Protein AF-A0A529XQT9-F1 (afdb_monomer)

pLDDT: mean 90.47, std 11.79, range [40.88, 98.5]

Structure (mmCIF, N/CA/C/O backbone):
data_AF-A0A529XQT9-F1
#
_entry.id   AF-A0A529XQT9-F1
#
loop_
_atom_site.group_PDB
_atom_site.id
_atom_site.type_symbol
_atom_site.label_atom_id
_atom_site.label_alt_id
_atom_site.label_comp_id
_atom_site.label_asym_id
_atom_site.label_entity_id
_atom_site.label_seq_id
_atom_site.pdbx_PDB_ins_code
_atom_site.Cartn_x
_atom_site.Cartn_y
_atom_site.Cartn_z
_atom_site.occupancy
_atom_site.B_iso_or_equiv
_atom_site.auth_seq_id
_atom_site.auth_comp_id
_atom_site.auth_asym_id
_atom_site.auth_atom_id
_atom_site.pdbx_PDB_model_num
ATOM 1 N N . MET A 1 1 ? 36.923 -9.780 -28.308 1.00 40.88 1 MET A N 1
ATOM 2 C CA . MET A 1 1 ? 36.149 -8.738 -27.599 1.00 40.88 1 MET A CA 1
ATOM 3 C C . MET A 1 1 ? 34.704 -8.839 -28.061 1.00 40.88 1 MET A C 1
ATOM 5 O O . MET A 1 1 ? 34.413 -8.481 -29.191 1.00 40.88 1 MET A O 1
ATOM 9 N N . THR A 1 2 ? 33.818 -9.431 -27.264 1.00 47.91 2 THR A N 1
ATOM 10 C CA . THR A 1 2 ? 32.386 -9.520 -27.591 1.00 47.91 2 THR A CA 1
ATOM 11 C C . THR A 1 2 ? 31.731 -8.163 -27.354 1.00 47.91 2 THR A C 1
ATOM 13 O O . THR A 1 2 ? 31.736 -7.669 -26.229 1.00 47.91 2 THR A O 1
ATOM 16 N N . ALA A 1 3 ? 31.199 -7.549 -28.412 1.00 61.31 3 ALA A N 1
ATOM 17 C CA . ALA A 1 3 ? 30.461 -6.295 -28.323 1.00 61.31 3 ALA A CA 1
ATOM 18 C C . ALA A 1 3 ? 29.233 -6.469 -27.410 1.00 61.31 3 ALA A C 1
ATOM 20 O O . ALA A 1 3 ? 28.423 -7.374 -27.623 1.00 61.31 3 ALA A O 1
ATOM 21 N N . GLN A 1 4 ? 29.096 -5.619 -26.387 1.00 67.25 4 GLN A N 1
ATOM 22 C CA . GLN A 1 4 ? 27.884 -5.571 -25.569 1.00 67.25 4 GLN A CA 1
ATOM 23 C C . GLN A 1 4 ? 26.708 -5.144 -26.451 1.00 67.25 4 GLN A C 1
ATOM 25 O O . GLN A 1 4 ? 26.702 -4.058 -27.028 1.00 67.25 4 GLN A O 1
ATOM 30 N N . LYS A 1 5 ? 25.709 -6.019 -26.565 1.00 73.88 5 LYS A N 1
ATOM 31 C CA . LYS A 1 5 ? 24.463 -5.729 -27.275 1.00 73.88 5 LYS A CA 1
ATOM 32 C C . LYS A 1 5 ? 23.678 -4.681 -26.465 1.00 73.88 5 LYS A C 1
ATOM 34 O O . LYS A 1 5 ? 23.546 -4.865 -25.252 1.00 73.88 5 LYS A O 1
ATOM 39 N N . PRO A 1 6 ? 23.165 -3.600 -27.080 1.00 77.62 6 PRO A N 1
ATOM 40 C CA . PRO A 1 6 ? 22.379 -2.602 -26.358 1.00 77.62 6 PRO A CA 1
ATOM 41 C C . PRO A 1 6 ? 21.150 -3.253 -25.706 1.00 77.62 6 PRO A C 1
ATOM 43 O O . PRO A 1 6 ? 20.521 -4.134 -26.301 1.00 77.62 6 PRO A O 1
ATOM 46 N N . ARG A 1 7 ? 20.827 -2.843 -24.469 1.00 81.56 7 ARG A N 1
ATOM 47 C CA . ARG A 1 7 ? 19.689 -3.393 -23.713 1.00 81.56 7 ARG A CA 1
ATOM 48 C C . ARG A 1 7 ? 18.380 -3.151 -24.489 1.00 81.56 7 ARG A C 1
ATOM 50 O O . ARG A 1 7 ? 18.151 -2.022 -24.925 1.00 81.56 7 ARG A O 1
ATOM 57 N N . PRO A 1 8 ? 17.512 -4.169 -24.644 1.00 91.25 8 PRO A N 1
ATOM 58 C CA . PRO A 1 8 ? 16.179 -4.011 -25.222 1.00 91.25 8 PRO A CA 1
ATOM 59 C C . PRO A 1 8 ? 15.373 -2.899 -24.540 1.00 91.25 8 PRO A C 1
ATOM 61 O O . PRO A 1 8 ? 15.382 -2.780 -23.315 1.00 91.25 8 PRO A O 1
ATOM 64 N N . SER A 1 9 ? 14.617 -2.129 -25.324 1.00 88.38 9 SER A N 1
ATOM 65 C CA . SER A 1 9 ? 13.791 -1.015 -24.833 1.00 88.38 9 SER A CA 1
ATOM 66 C C . SER A 1 9 ? 12.772 -1.435 -23.767 1.00 88.38 9 SER A C 1
ATOM 68 O O . SER A 1 9 ? 12.547 -0.690 -22.817 1.00 88.38 9 SER A O 1
ATOM 70 N N . GLY A 1 10 ? 12.209 -2.642 -23.876 1.00 89.31 10 GLY A N 1
ATOM 71 C CA . GLY A 1 10 ? 11.279 -3.187 -22.882 1.00 89.31 10 GLY A CA 1
ATOM 72 C C . GLY A 1 10 ? 11.913 -3.392 -21.503 1.00 89.31 10 GLY A C 1
ATOM 73 O O . GLY A 1 10 ? 11.286 -3.088 -20.495 1.00 89.31 10 GLY A O 1
ATOM 74 N N . LEU A 1 11 ? 13.179 -3.821 -21.444 1.00 89.44 11 LEU A N 1
ATOM 75 C CA . LEU A 1 11 ? 13.889 -3.968 -20.168 1.00 89.44 11 LEU A CA 1
ATOM 76 C C . LEU A 1 11 ? 14.178 -2.607 -19.531 1.00 89.44 11 LEU A C 1
ATOM 78 O O . LEU A 1 11 ? 14.010 -2.452 -18.329 1.00 89.44 11 LEU A O 1
ATOM 82 N N . LEU A 1 12 ? 14.521 -1.599 -20.337 1.00 89.88 12 LEU A N 1
ATOM 83 C CA . LEU A 1 12 ? 14.714 -0.232 -19.843 1.00 89.88 12 LEU A CA 1
ATOM 84 C C . LEU A 1 12 ? 13.420 0.374 -19.277 1.00 89.88 12 LEU A C 1
ATOM 86 O O . LEU A 1 12 ? 13.476 1.160 -18.335 1.00 89.88 12 LEU A O 1
ATOM 90 N N . ALA A 1 13 ? 12.260 0.029 -19.844 1.00 89.69 13 ALA A N 1
ATOM 91 C CA . ALA A 1 13 ? 10.966 0.464 -19.322 1.00 89.69 13 ALA A CA 1
ATOM 92 C C . ALA A 1 13 ? 10.643 -0.196 -17.970 1.00 89.69 13 ALA A C 1
ATOM 94 O O . ALA A 1 13 ? 10.211 0.494 -17.051 1.00 89.69 13 ALA A O 1
ATOM 95 N N . ILE A 1 14 ? 10.919 -1.498 -17.831 1.00 90.19 14 ILE A N 1
ATOM 96 C CA . ILE A 1 14 ? 10.752 -2.231 -16.567 1.00 90.19 14 ILE A CA 1
ATOM 97 C C . ILE A 1 14 ? 11.676 -1.665 -15.486 1.00 90.19 14 ILE A C 1
ATOM 99 O O . ILE A 1 14 ? 11.214 -1.390 -14.385 1.00 90.19 14 ILE A O 1
ATOM 103 N N . ASP A 1 15 ? 12.952 -1.431 -15.801 1.00 88.75 15 ASP A N 1
ATOM 104 C CA . ASP A 1 15 ? 13.925 -0.898 -14.838 1.00 88.75 15 ASP A CA 1
ATOM 105 C C . ASP A 1 15 ? 13.472 0.464 -14.277 1.00 88.75 15 ASP A C 1
ATOM 107 O O . ASP A 1 15 ? 13.592 0.727 -13.079 1.00 88.75 15 ASP A O 1
ATOM 111 N N . ARG A 1 16 ? 12.894 1.324 -15.126 1.00 88.44 16 ARG A N 1
ATOM 112 C CA . ARG A 1 16 ? 12.334 2.618 -14.702 1.00 88.44 16 ARG A CA 1
ATOM 113 C C . ARG A 1 16 ? 11.126 2.452 -13.788 1.00 88.44 16 ARG A C 1
ATOM 115 O O . ARG A 1 16 ? 11.042 3.141 -12.777 1.00 88.44 16 ARG A O 1
ATOM 122 N N . GLU A 1 17 ? 10.216 1.549 -14.136 1.00 91.81 17 GLU A N 1
ATOM 123 C CA . GLU A 1 17 ? 9.021 1.286 -13.338 1.00 91.81 17 GLU A CA 1
ATOM 124 C C . GLU A 1 17 ? 9.381 0.716 -11.960 1.00 91.81 17 GLU A C 1
ATOM 126 O O . GLU A 1 17 ? 8.937 1.241 -10.944 1.00 91.81 17 GLU A O 1
ATOM 131 N N . VAL A 1 18 ? 10.271 -0.278 -11.903 1.00 87.00 18 VAL A N 1
ATOM 132 C CA . VAL A 1 18 ? 10.759 -0.861 -10.642 1.00 87.00 18 VAL A CA 1
ATOM 133 C C . VAL A 1 18 ? 11.457 0.190 -9.776 1.00 87.00 18 VAL 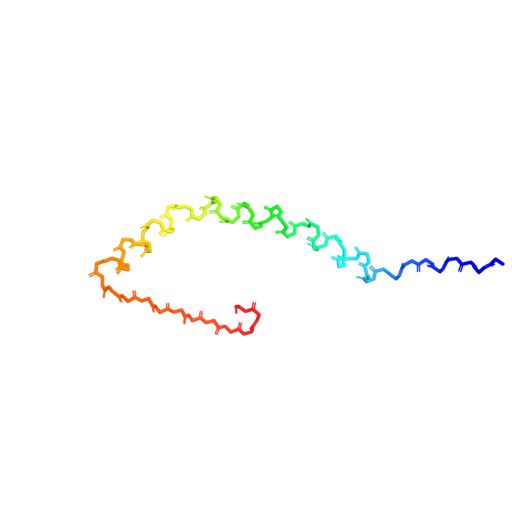A C 1
ATOM 135 O O . VAL A 1 18 ? 11.272 0.209 -8.562 1.00 87.00 18 VAL A O 1
ATOM 138 N N . THR A 1 19 ? 12.223 1.097 -10.390 1.00 88.50 19 THR A N 1
ATOM 139 C CA . THR A 1 19 ? 12.875 2.197 -9.661 1.00 88.50 19 THR A CA 1
ATOM 140 C C . THR A 1 19 ? 11.847 3.136 -9.020 1.00 88.50 19 THR A C 1
ATOM 142 O O . THR A 1 19 ? 12.024 3.550 -7.876 1.00 88.50 19 THR A O 1
ATOM 145 N N . ARG A 1 20 ? 10.750 3.437 -9.725 1.00 93.56 20 ARG A N 1
ATOM 146 C CA . ARG A 1 20 ? 9.682 4.336 -9.257 1.00 93.56 20 ARG A CA 1
ATOM 147 C C . ARG A 1 20 ? 8.858 3.738 -8.111 1.00 93.56 20 ARG A C 1
ATOM 149 O O . ARG A 1 20 ? 8.485 4.451 -7.183 1.00 93.56 20 ARG A O 1
ATOM 156 N N . GLN A 1 21 ? 8.631 2.425 -8.137 1.00 93.81 21 GLN A N 1
ATOM 157 C CA . GLN A 1 21 ? 7.773 1.733 -7.170 1.00 93.81 21 GLN A CA 1
ATOM 158 C C . GLN A 1 21 ? 8.205 1.906 -5.711 1.00 93.81 21 GLN A C 1
ATOM 160 O O . GLN A 1 21 ? 7.355 1.877 -4.823 1.00 93.81 21 GLN A O 1
ATOM 165 N N . HIS A 1 22 ? 9.500 2.099 -5.439 1.00 89.69 22 HIS A N 1
ATOM 166 C CA . HIS A 1 22 ? 9.966 2.338 -4.074 1.00 89.69 22 HIS A CA 1
ATOM 167 C C . HIS A 1 22 ? 9.411 3.648 -3.497 1.00 89.69 22 HIS A C 1
ATOM 169 O O . HIS A 1 22 ? 8.860 3.657 -2.395 1.00 89.69 22 HIS A O 1
ATOM 175 N N . GLU A 1 23 ? 9.519 4.742 -4.252 1.00 92.81 23 GLU A N 1
ATOM 176 C CA . GLU A 1 23 ? 9.003 6.048 -3.835 1.00 92.81 23 GLU A CA 1
ATOM 177 C C . GLU A 1 23 ? 7.473 6.035 -3.762 1.00 92.81 23 GLU A C 1
ATOM 179 O O . GLU A 1 23 ? 6.900 6.514 -2.782 1.00 92.81 23 GLU A O 1
ATOM 184 N N . ASP A 1 24 ? 6.811 5.401 -4.736 1.00 95.38 24 ASP A N 1
ATOM 185 C CA . ASP A 1 24 ? 5.354 5.245 -4.733 1.00 95.38 24 ASP A CA 1
ATOM 186 C C . ASP A 1 24 ? 4.857 4.468 -3.506 1.00 95.38 24 ASP A C 1
ATOM 188 O O . ASP A 1 24 ? 3.827 4.816 -2.920 1.00 95.38 24 ASP A O 1
ATOM 192 N N . ALA A 1 25 ? 5.575 3.415 -3.103 1.00 94.44 25 ALA A N 1
ATOM 193 C CA . ALA A 1 25 ? 5.223 2.602 -1.946 1.00 94.44 25 ALA A CA 1
ATOM 194 C C . ALA A 1 25 ? 5.328 3.407 -0.646 1.00 94.44 25 ALA A C 1
ATOM 196 O O . ALA A 1 25 ? 4.422 3.345 0.187 1.00 94.44 25 ALA A O 1
ATOM 197 N N . LEU A 1 26 ? 6.389 4.205 -0.485 1.00 96.31 26 LEU A N 1
ATOM 198 C CA . LEU A 1 26 ? 6.551 5.084 0.675 1.00 96.31 26 LEU A CA 1
ATOM 199 C C . LEU A 1 26 ? 5.482 6.181 0.710 1.00 96.31 26 LEU A C 1
ATOM 201 O O . LEU A 1 26 ? 4.856 6.398 1.748 1.00 96.31 26 LEU A O 1
ATOM 205 N N . ALA A 1 27 ? 5.212 6.826 -0.426 1.00 97.50 27 ALA A N 1
ATOM 206 C CA . ALA A 1 27 ? 4.162 7.835 -0.527 1.00 97.50 27 ALA A CA 1
ATOM 207 C C . ALA A 1 27 ? 2.775 7.246 -0.211 1.00 97.50 27 ALA A C 1
ATOM 209 O O . ALA A 1 27 ? 1.980 7.852 0.513 1.00 97.50 27 ALA A O 1
ATOM 210 N N . SER A 1 28 ? 2.494 6.036 -0.699 1.00 96.38 28 SER A N 1
ATOM 211 C CA . SER A 1 28 ? 1.254 5.311 -0.404 1.00 96.38 28 SER A CA 1
ATOM 212 C C . SER A 1 28 ? 1.155 4.942 1.075 1.00 96.38 28 SER A C 1
ATOM 214 O O . SER A 1 28 ? 0.090 5.086 1.670 1.00 96.38 28 SER A O 1
ATOM 216 N N . PHE A 1 29 ? 2.249 4.500 1.694 1.00 96.31 29 PHE A N 1
ATOM 217 C CA . PHE A 1 29 ? 2.275 4.178 3.118 1.00 96.31 29 PHE A CA 1
ATOM 218 C C . PHE A 1 29 ? 1.954 5.403 3.983 1.00 96.31 29 PHE A C 1
ATOM 220 O O . PHE A 1 29 ? 1.042 5.349 4.811 1.00 96.31 29 PHE A O 1
ATOM 227 N N . GLU A 1 30 ? 2.642 6.524 3.753 1.00 97.62 30 GLU A N 1
ATOM 228 C CA . GLU A 1 30 ? 2.451 7.734 4.559 1.00 97.62 30 GLU A CA 1
ATOM 229 C C . GLU A 1 30 ? 1.079 8.378 4.330 1.00 97.62 30 GLU A C 1
ATOM 231 O O . GLU A 1 30 ? 0.398 8.755 5.287 1.00 97.62 30 GLU A O 1
ATOM 236 N N . SER A 1 31 ? 0.614 8.446 3.079 1.00 97.88 31 SER A N 1
ATOM 237 C CA . SER A 1 31 ? -0.698 9.034 2.764 1.00 97.88 31 SER A CA 1
ATOM 238 C C . SER A 1 31 ? -1.875 8.238 3.340 1.00 97.88 31 SER A C 1
ATOM 240 O 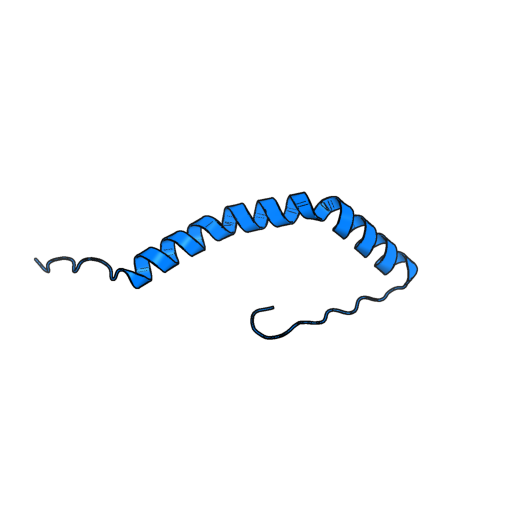O . SER A 1 31 ? -2.920 8.815 3.6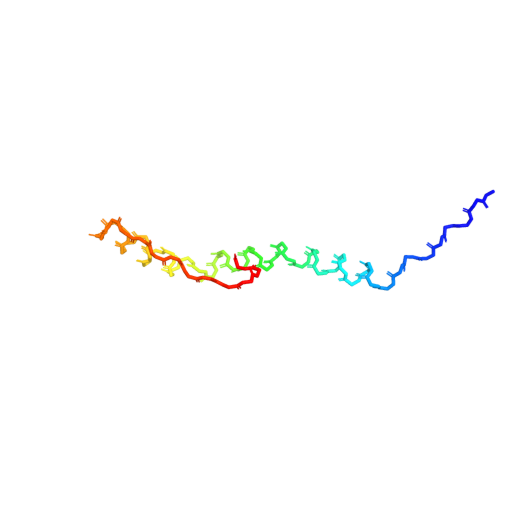37 1.00 97.88 31 SER A O 1
ATOM 242 N N . ASN A 1 32 ? -1.713 6.931 3.575 1.00 97.81 32 ASN A N 1
ATOM 243 C CA . ASN A 1 32 ? -2.768 6.078 4.124 1.00 97.81 32 ASN A CA 1
ATOM 244 C C . ASN A 1 32 ? -2.805 6.020 5.659 1.00 97.81 32 ASN A C 1
ATOM 246 O O . ASN A 1 32 ? -3.624 5.286 6.217 1.00 97.81 32 ASN A O 1
ATOM 250 N N . ARG A 1 33 ? -1.975 6.797 6.368 1.00 98.00 33 ARG A N 1
ATOM 251 C CA . ARG A 1 33 ? -1.850 6.739 7.835 1.00 98.00 33 ARG A CA 1
ATOM 252 C C . ARG A 1 33 ? -3.183 6.896 8.577 1.00 98.00 33 ARG A C 1
ATOM 254 O O . ARG A 1 33 ? -3.462 6.146 9.513 1.00 98.00 33 ARG A O 1
ATOM 261 N N . GLU A 1 34 ? -4.027 7.840 8.160 1.00 98.12 34 GLU A N 1
ATOM 262 C CA . GLU A 1 34 ? -5.334 8.070 8.7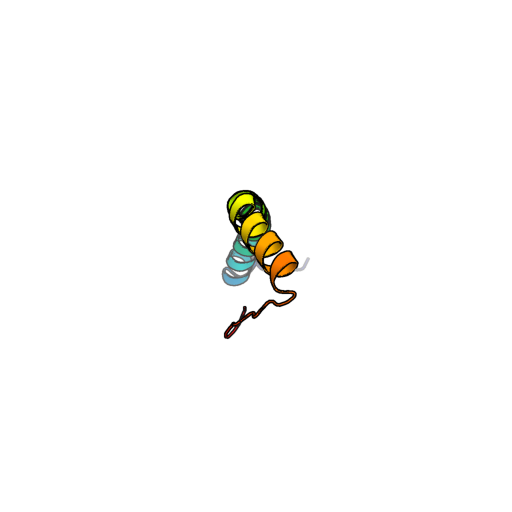92 1.00 98.12 34 GLU A CA 1
ATOM 263 C C . GLU A 1 34 ? -6.312 6.914 8.523 1.00 98.12 34 GLU A C 1
ATOM 265 O O . GLU A 1 34 ? -6.969 6.412 9.440 1.00 98.12 34 GLU A O 1
ATOM 270 N N . THR A 1 35 ? -6.383 6.445 7.275 1.00 97.69 35 THR A N 1
ATOM 271 C CA . THR A 1 35 ? -7.212 5.295 6.889 1.00 97.69 35 THR A CA 1
ATOM 272 C C . THR A 1 35 ? -6.786 4.040 7.645 1.00 97.69 35 THR A C 1
ATOM 274 O O . THR A 1 35 ? -7.633 3.333 8.194 1.00 97.69 35 THR A O 1
ATOM 277 N N . ALA A 1 36 ? -5.479 3.800 7.765 1.00 97.69 36 ALA A N 1
ATOM 278 C CA . ALA A 1 36 ? -4.927 2.696 8.538 1.00 97.69 36 ALA A CA 1
ATOM 279 C C . ALA A 1 36 ? -5.350 2.763 10.015 1.00 97.69 36 ALA A C 1
ATOM 281 O O . ALA A 1 36 ? -5.729 1.742 10.590 1.00 97.69 36 ALA A O 1
ATOM 282 N N . ALA A 1 37 ? -5.370 3.956 10.622 1.00 98.31 37 ALA A N 1
ATOM 283 C CA . ALA A 1 37 ? -5.844 4.134 11.994 1.00 98.31 37 ALA A CA 1
ATOM 284 C C . ALA A 1 37 ? -7.334 3.773 12.150 1.00 98.31 37 ALA A C 1
ATOM 286 O O . ALA A 1 37 ? -7.700 3.071 13.096 1.00 98.31 37 ALA A O 1
ATOM 287 N N . LYS A 1 38 ? -8.188 4.187 11.203 1.00 98.31 38 LYS A N 1
ATOM 288 C CA . LYS A 1 38 ? -9.625 3.847 11.194 1.00 98.31 38 LYS A CA 1
ATOM 289 C C . LYS A 1 38 ? -9.851 2.342 11.048 1.00 98.31 38 LYS A C 1
ATOM 291 O O . LYS A 1 38 ? -10.628 1.758 11.804 1.00 98.31 38 LYS A O 1
ATOM 296 N N . VAL A 1 39 ? -9.137 1.701 10.121 1.00 97.56 39 VAL A N 1
ATOM 297 C CA . VAL A 1 39 ? -9.194 0.246 9.924 1.00 97.56 39 VAL A CA 1
ATOM 298 C C . VAL A 1 39 ? -8.732 -0.479 11.188 1.00 97.56 39 VAL A C 1
ATOM 300 O O . VAL A 1 39 ? -9.435 -1.362 11.672 1.00 97.56 39 VAL A O 1
ATOM 303 N N . ALA A 1 40 ? -7.617 -0.060 11.792 1.00 98.19 40 ALA A N 1
ATOM 304 C CA . ALA A 1 40 ? -7.121 -0.650 13.032 1.00 98.19 40 ALA A CA 1
ATOM 305 C C . ALA A 1 40 ? -8.125 -0.512 14.190 1.00 98.19 40 ALA A C 1
ATOM 307 O O . ALA A 1 40 ? -8.307 -1.459 14.953 1.00 98.19 40 ALA A O 1
ATOM 308 N N . ALA A 1 41 ? -8.795 0.635 14.326 1.00 98.50 41 ALA A N 1
ATOM 309 C CA . ALA A 1 41 ? -9.845 0.824 15.326 1.00 98.50 41 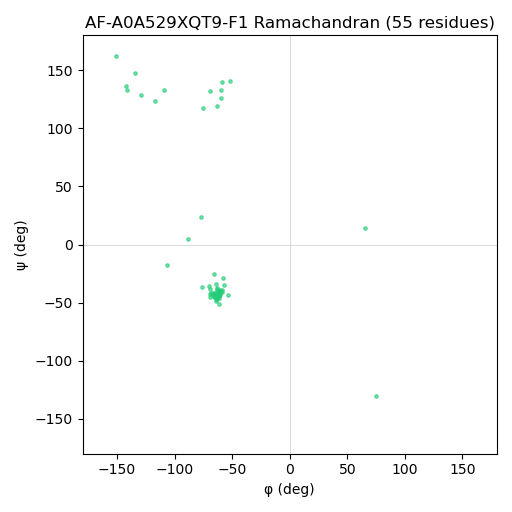ALA A CA 1
ATOM 310 C C . ALA A 1 41 ? -11.038 -0.119 15.089 1.00 98.50 41 ALA A C 1
ATOM 312 O O . ALA A 1 41 ? -11.506 -0.767 16.025 1.00 98.50 41 ALA A O 1
ATOM 313 N N . SER A 1 42 ? -11.480 -0.259 13.836 1.00 98.19 42 SER A N 1
ATOM 314 C CA 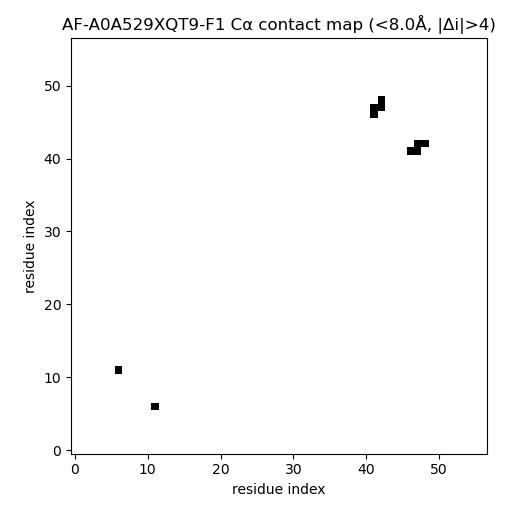. SER A 1 42 ? -12.550 -1.190 13.463 1.00 98.19 42 SER A CA 1
ATOM 315 C C . SER A 1 42 ? -12.179 -2.644 13.764 1.00 98.19 42 SER A C 1
ATOM 317 O O . SER A 1 42 ? -12.971 -3.370 14.366 1.00 98.19 42 SER A O 1
ATOM 319 N N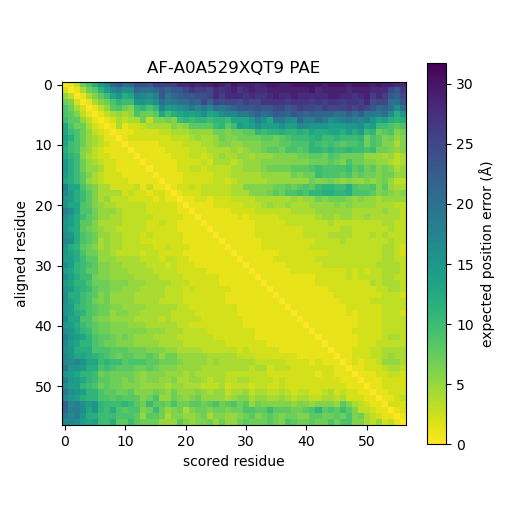 . ILE A 1 43 ? -10.950 -3.061 13.437 1.00 98.31 43 ILE A N 1
ATOM 320 C CA . ILE A 1 43 ? -10.446 -4.409 13.739 1.00 98.31 43 ILE A CA 1
ATOM 321 C C . ILE A 1 43 ? -10.426 -4.647 15.250 1.00 98.31 43 ILE A C 1
ATOM 323 O O . ILE A 1 43 ? -10.864 -5.700 15.698 1.00 98.31 43 ILE A O 1
ATOM 327 N N . ARG A 1 44 ? -9.978 -3.677 16.058 1.00 98.19 44 ARG A N 1
ATOM 328 C CA . ARG A 1 44 ? -9.998 -3.806 17.528 1.00 98.19 44 ARG A CA 1
ATOM 329 C C . ARG A 1 44 ? -11.416 -3.939 18.084 1.00 98.19 44 ARG A C 1
ATOM 331 O O . ARG A 1 44 ? -11.617 -4.695 19.025 1.00 98.19 44 ARG A O 1
ATOM 338 N N . ASN A 1 45 ? -12.380 -3.220 17.511 1.00 98.31 45 ASN A N 1
ATOM 339 C CA . ASN A 1 45 ? -13.770 -3.238 17.965 1.00 98.31 45 ASN A CA 1
ATOM 340 C C . ASN A 1 45 ? -14.527 -4.505 17.529 1.00 98.31 45 ASN A C 1
ATOM 342 O O . ASN A 1 45 ? -15.367 -5.015 18.261 1.00 98.31 45 ASN A O 1
ATOM 346 N N . THR A 1 46 ? -14.251 -5.006 16.323 1.00 97.75 46 THR A N 1
ATOM 347 C CA . THR A 1 46 ? -15.035 -6.085 15.695 1.00 97.75 46 THR A CA 1
ATOM 348 C C . THR A 1 46 ? -14.322 -7.436 15.671 1.00 97.75 46 THR A C 1
ATOM 350 O O . THR A 1 46 ? -14.964 -8.463 15.453 1.00 97.75 46 THR A O 1
ATOM 353 N N . GLY A 1 47 ? -13.000 -7.450 15.853 1.00 97.94 47 GLY A N 1
ATOM 354 C CA . GLY A 1 47 ? -12.151 -8.636 15.740 1.00 97.94 47 GLY A CA 1
ATOM 355 C C . GLY A 1 47 ? -12.082 -9.229 14.330 1.00 97.94 47 GLY A C 1
ATOM 356 O O . GLY A 1 47 ? -11.673 -10.378 14.182 1.00 97.94 47 GLY A O 1
ATOM 357 N N . ARG A 1 48 ? -12.532 -8.503 13.295 1.00 95.75 48 ARG A N 1
ATOM 358 C CA . ARG A 1 48 ? -12.685 -9.028 11.931 1.00 95.75 48 ARG A CA 1
ATOM 359 C C . ARG A 1 48 ? -12.126 -8.067 10.887 1.00 95.75 48 ARG A C 1
ATOM 361 O O . ARG A 1 48 ? -12.204 -6.852 11.029 1.00 95.75 48 ARG A O 1
ATOM 368 N N . LEU A 1 49 ? -11.605 -8.645 9.810 1.00 96.69 49 LEU A N 1
ATOM 369 C CA . LEU A 1 49 ? -11.160 -7.958 8.603 1.00 96.69 49 LEU A CA 1
ATOM 370 C C . LEU A 1 49 ? -11.549 -8.821 7.401 1.00 96.69 49 LEU A C 1
ATOM 372 O O . LEU A 1 49 ? -11.305 -10.025 7.412 1.00 96.69 49 LEU A O 1
ATOM 376 N N . VAL A 1 50 ? -12.143 -8.211 6.378 1.00 96.12 50 VAL A N 1
ATOM 377 C CA . VAL A 1 50 ? -12.421 -8.865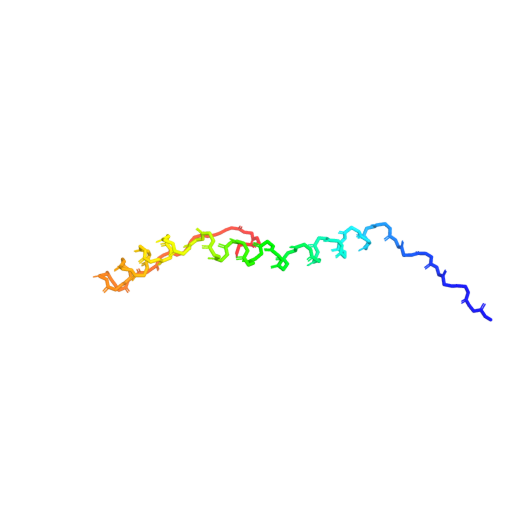 5.094 1.00 96.12 50 VAL A CA 1
ATOM 378 C C . VAL A 1 50 ? -11.619 -8.140 4.026 1.00 96.12 50 VAL A C 1
ATOM 380 O O . VAL A 1 50 ? -11.751 -6.928 3.873 1.00 96.12 50 VAL A O 1
ATOM 383 N N . LEU A 1 51 ? -10.786 -8.887 3.306 1.00 95.81 51 LEU A N 1
ATOM 384 C CA . LEU A 1 51 ? -10.027 -8.403 2.159 1.00 95.81 51 LEU A CA 1
ATOM 385 C C . LEU A 1 51 ? -10.620 -9.033 0.898 1.00 95.81 51 LEU A C 1
ATOM 387 O O . LEU A 1 51 ? -10.869 -10.238 0.875 1.00 95.81 51 LEU A O 1
ATOM 391 N N . LEU A 1 52 ? -10.863 -8.224 -0.132 1.00 95.50 52 LEU A N 1
ATOM 392 C CA . LEU A 1 52 ? -11.370 -8.672 -1.427 1.00 95.50 52 LEU A CA 1
ATOM 393 C C . LEU A 1 52 ? -10.474 -8.100 -2.523 1.00 95.50 52 LEU A C 1
ATOM 395 O O . LEU A 1 52 ? -10.240 -6.894 -2.555 1.00 95.50 52 LEU A O 1
ATOM 399 N N . GLY A 1 53 ? -9.998 -8.963 -3.415 1.00 93.81 53 GLY A N 1
ATOM 400 C CA . GLY A 1 53 ? -9.103 -8.596 -4.507 1.00 93.81 53 GLY A CA 1
ATOM 401 C C . GLY A 1 53 ? -9.277 -9.511 -5.717 1.00 93.81 53 GLY A C 1
ATOM 402 O O . GLY A 1 53 ? -9.874 -10.583 -5.611 1.00 93.81 53 GLY A O 1
ATOM 403 N N . MET A 1 54 ? -8.788 -9.057 -6.873 1.00 95.38 54 MET A N 1
ATOM 404 C CA . MET A 1 54 ? -8.800 -9.776 -8.150 1.00 95.38 54 MET A CA 1
ATOM 405 C C . MET A 1 54 ? -7.492 -9.493 -8.903 1.00 95.38 54 MET A C 1
ATOM 407 O O . MET A 1 54 ? -7.081 -8.339 -9.009 1.00 95.38 54 MET A O 1
ATOM 411 N N . GLY A 1 55 ? -6.874 -10.516 -9.501 1.00 93.75 55 GLY A N 1
ATOM 412 C CA . GLY A 1 55 ? -5.664 -10.346 -10.316 1.00 93.75 55 GLY A CA 1
ATOM 413 C C . GLY A 1 55 ? -4.407 -10.098 -9.477 1.00 93.75 55 GLY A C 1
ATOM 414 O O . GLY A 1 55 ? -4.133 -10.854 -8.555 1.00 93.75 55 GLY A O 1
ATOM 415 N N . ALA A 1 56 ? -3.624 -9.072 -9.814 1.00 85.12 56 ALA A N 1
ATOM 416 C CA . ALA A 1 56 ? -2.341 -8.753 -9.172 1.00 85.12 56 ALA A CA 1
ATOM 417 C C . ALA A 1 56 ? -2.464 -8.064 -7.787 1.00 85.12 56 ALA A C 1
ATOM 419 O O . ALA A 1 56 ? -1.560 -7.325 -7.404 1.00 85.12 56 ALA A O 1
ATOM 420 N N . SER A 1 57 ? -3.589 -8.249 -7.083 1.00 75.19 57 SER A N 1
ATOM 421 C CA . SER A 1 57 ? -3.911 -7.614 -5.791 1.00 75.19 57 SER A CA 1
ATOM 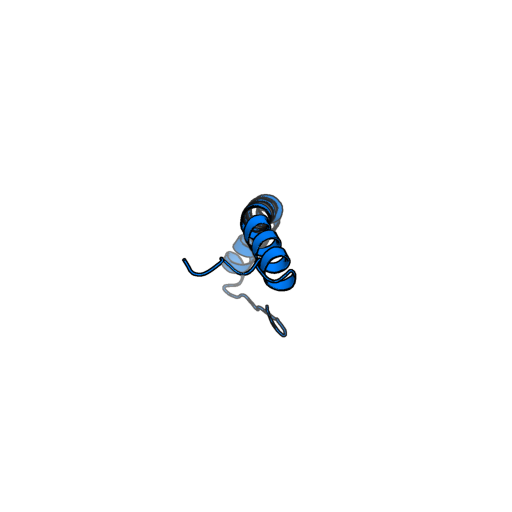422 C C . SER A 1 57 ? -3.297 -8.318 -4.591 1.00 75.19 57 SER A C 1
ATOM 424 O O . SER A 1 57 ? -3.339 -9.570 -4.598 1.00 75.19 57 SER A O 1
#

Secondary structure (DSSP, 8-state):
-PPPPPPPHHHHHHHHHHHHHHHHHHHHHHHTHHHHHHHHHHHHHHS-------S--

Mean predicted aligned error: 6.42 Å

Sequence (57 aa):
MTAQKPRPSGLLAIDREVTRQHEDALASFESNRETAAKVAASIRNTGRLVLLGMGAS

Radius of gyration: 20.0 Å; Cα contacts (8 Å, |Δi|>4): 5; chains: 1; bounding box: 51×19×46 Å

Foldseek 3Di:
DDDDDPDDPVVVVVVVVVVVVVVVVVVVVVVCVVVVVVVVVVCVVPVDDDDDDDDPD

Solvent-accessible surface area (backbone atoms only — not comparable to full-atom values): 3688 Å² total; per-residue (Å²): 134,84,78,82,75,79,81,57,69,69,57,57,52,49,56,53,50,61,62,46,48,58,59,53,49,51,53,52,54,63,73,38,50,66,61,51,52,54,50,52,51,47,30,71,75,66,75,56,86,88,86,87,79,71,84,98,103